Protein AF-A0ABD3AH59-F1 (afdb_monomer_lite)

pLDDT: mean 72.03, std 17.58, range [35.16, 93.38]

Organism: NCBI:txid153742

InterPro domains:
  IPR027443 Isopenicillin N synthase-like superfamily [G3DSA:2.60.120.330] (20-95)

Structure (mmCIF, N/CA/C/O backbone):
data_AF-A0ABD3AH59-F1
#
_entry.id   AF-A0ABD3AH59-F1
#
loop_
_atom_site.group_PDB
_atom_site.id
_atom_site.type_symbol
_atom_site.label_atom_id
_atom_site.label_alt_id
_atom_site.label_comp_id
_atom_site.label_asym_id
_atom_site.label_entity_id
_atom_site.label_seq_id
_atom_site.pdbx_PDB_ins_code
_atom_site.Cartn_x
_atom_site.Cartn_y
_atom_site.Cartn_z
_atom_site.occupancy
_atom_site.B_iso_or_equiv
_atom_site.auth_seq_id
_atom_site.auth_comp_id
_atom_site.auth_asym_id
_atom_site.auth_atom_id
_atom_site.pdbx_PDB_model_num
ATOM 1 N N . MET A 1 1 ? -20.644 37.604 39.296 1.00 38.69 1 MET A N 1
ATOM 2 C CA . MET A 1 1 ? -19.504 36.7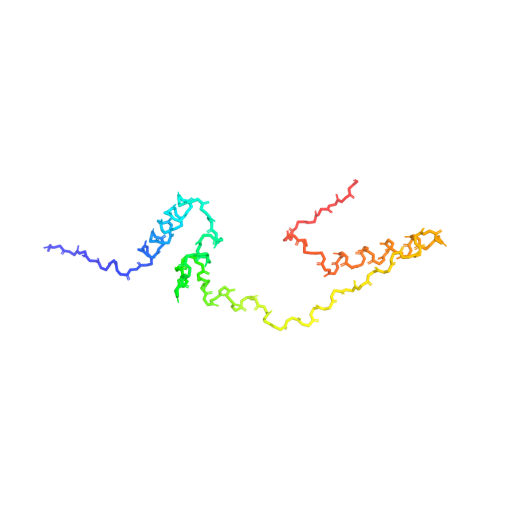09 39.581 1.00 38.69 1 MET A CA 1
ATOM 3 C C . MET A 1 1 ? -20.106 35.322 39.731 1.00 38.69 1 MET A C 1
ATOM 5 O O . MET A 1 1 ? -20.938 35.173 40.606 1.00 38.69 1 MET A O 1
ATOM 9 N N . GLU A 1 2 ? -19.905 34.343 38.858 1.00 36.44 2 GLU A N 1
ATOM 10 C CA . GLU A 1 2 ? -18.876 34.138 37.837 1.00 36.44 2 GLU A CA 1
ATOM 11 C C . GLU A 1 2 ? -19.495 33.495 36.581 1.00 36.44 2 GLU A C 1
ATOM 13 O O . GLU A 1 2 ? -20.439 32.714 36.660 1.00 36.44 2 GLU A O 1
ATOM 18 N N . HIS A 1 3 ? -18.965 33.881 35.421 1.00 42.44 3 HIS A N 1
ATOM 19 C CA . HIS A 1 3 ? -19.129 33.204 34.136 1.00 42.44 3 HIS A CA 1
ATOM 20 C C . HIS A 1 3 ? -18.204 31.985 34.091 1.00 42.44 3 HIS A C 1
ATOM 22 O O . HIS A 1 3 ? -17.056 32.164 34.467 1.00 42.44 3 HIS A O 1
ATOM 28 N N . LEU A 1 4 ? -18.623 30.844 33.529 1.00 39.41 4 LEU A N 1
ATOM 29 C CA . LEU A 1 4 ? -17.765 29.907 32.765 1.00 39.41 4 LEU A CA 1
ATOM 30 C C . LEU A 1 4 ? -18.660 28.798 32.170 1.00 39.41 4 LEU A C 1
ATOM 32 O O . LEU A 1 4 ? -19.183 27.957 32.887 1.00 39.41 4 LEU A O 1
ATOM 36 N N . LEU A 1 5 ? -19.143 28.967 30.938 1.00 41.62 5 LEU A N 1
ATOM 37 C CA . LEU A 1 5 ? -18.499 28.656 29.651 1.00 41.62 5 LEU A CA 1
ATOM 38 C C . LEU A 1 5 ? -18.713 27.198 29.215 1.00 41.62 5 LEU A C 1
ATOM 40 O O . LEU A 1 5 ? -18.194 26.248 29.786 1.00 41.62 5 LEU A O 1
ATOM 44 N N . VAL A 1 6 ? -19.493 27.102 28.139 1.00 49.22 6 VAL A N 1
ATOM 45 C CA . VAL A 1 6 ? -19.492 26.083 27.088 1.00 49.22 6 VAL A CA 1
ATOM 46 C C . VAL A 1 6 ? -18.183 25.289 27.032 1.00 49.22 6 VAL A C 1
ATOM 48 O O . VAL A 1 6 ? -17.148 25.816 26.637 1.00 49.22 6 VAL A O 1
ATOM 51 N N . ALA A 1 7 ? -18.268 23.996 27.329 1.00 43.53 7 ALA A N 1
ATOM 52 C CA . ALA A 1 7 ? -17.275 23.003 26.929 1.00 43.53 7 ALA A CA 1
ATOM 53 C C . ALA A 1 7 ? -17.965 21.808 26.248 1.00 43.53 7 ALA A C 1
ATOM 55 O O . ALA A 1 7 ? -17.637 20.656 26.493 1.00 43.53 7 ALA A O 1
ATOM 56 N N . ASN A 1 8 ? -18.949 22.085 25.387 1.00 45.47 8 ASN A N 1
ATOM 57 C CA . ASN A 1 8 ? -19.465 21.106 24.426 1.00 45.47 8 ASN A CA 1
ATOM 58 C C . ASN A 1 8 ? -18.797 21.373 23.071 1.00 45.47 8 ASN A C 1
ATOM 60 O O . ASN A 1 8 ? -19.430 21.857 22.136 1.00 45.47 8 ASN A O 1
ATOM 64 N N . GLY A 1 9 ? -17.484 21.141 23.0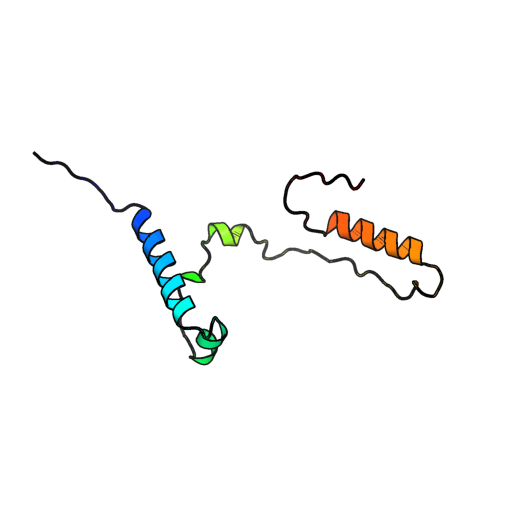18 1.00 49.28 9 GLY A N 1
ATOM 65 C CA . GLY A 1 9 ? -16.632 21.317 21.841 1.00 49.28 9 GLY A CA 1
ATOM 66 C C . GLY A 1 9 ? -15.644 20.149 21.673 1.00 49.28 9 GLY A C 1
ATOM 67 O O . GLY A 1 9 ? -15.526 19.331 22.585 1.00 49.28 9 GLY A O 1
ATOM 68 N N . PRO A 1 10 ? -14.925 20.067 20.537 1.00 45.00 10 PRO A N 1
ATOM 69 C CA . PRO A 1 10 ? -14.369 18.839 19.928 1.00 45.00 10 PRO A CA 1
ATOM 70 C C . PRO A 1 10 ? -13.357 18.034 20.762 1.00 45.00 10 PRO A C 1
ATOM 72 O O . PRO A 1 10 ? -12.991 16.926 20.389 1.00 45.00 10 PRO A O 1
ATOM 75 N N . LEU A 1 11 ? -12.909 18.567 21.898 1.00 46.34 11 LEU A N 1
ATOM 76 C CA . LEU A 1 11 ? -11.782 18.049 22.674 1.00 46.34 11 LEU A CA 1
ATOM 77 C C . LEU A 1 11 ? -12.089 16.763 23.462 1.00 46.34 11 LEU A C 1
ATOM 79 O O . LEU A 1 11 ? -11.162 16.061 23.856 1.00 46.34 11 LEU A O 1
ATOM 83 N N . LEU A 1 12 ? -13.365 16.431 23.699 1.00 47.41 12 LEU A N 1
ATOM 84 C CA . LEU A 1 12 ? -13.741 15.196 24.409 1.00 47.41 12 LEU A CA 1
ATOM 85 C C . LEU A 1 12 ? -13.732 13.959 23.497 1.00 47.41 12 LEU A C 1
ATOM 87 O O . LEU A 1 12 ? -13.421 12.864 23.952 1.00 47.41 12 LEU A O 1
ATOM 91 N N . VAL A 1 13 ? -14.018 14.135 22.204 1.00 50.97 13 VAL A N 1
ATOM 92 C CA . VAL A 1 13 ? -14.123 13.027 21.236 1.00 50.97 13 VAL A CA 1
ATOM 93 C C . VAL A 1 13 ? -12.751 12.418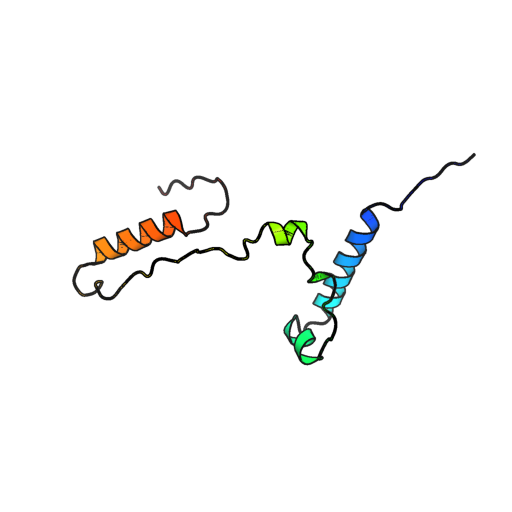 20.929 1.00 50.97 13 VAL A C 1
ATOM 95 O O . VAL A 1 13 ? -12.624 11.213 20.716 1.00 50.97 13 VAL A O 1
ATOM 98 N N . GLU A 1 14 ? -11.706 13.243 20.947 1.00 55.75 14 GLU A N 1
ATOM 99 C CA . GLU A 1 14 ? -10.343 12.832 20.607 1.00 55.75 14 GLU A CA 1
ATOM 100 C C . GLU A 1 14 ? -9.683 12.008 21.729 1.00 55.75 14 GLU A C 1
ATOM 102 O O . GLU A 1 14 ? -8.947 11.055 21.460 1.00 55.75 14 GLU A O 1
ATOM 107 N N . ASN A 1 15 ? -10.028 12.302 22.989 1.00 60.19 15 ASN A N 1
ATOM 108 C CA . ASN A 1 15 ? -9.537 11.573 24.161 1.00 60.19 15 ASN A CA 1
ATOM 109 C C . ASN A 1 15 ? -10.137 10.156 24.265 1.00 60.19 15 ASN A C 1
ATOM 111 O O . ASN A 1 15 ? -9.436 9.201 24.601 1.00 60.19 15 ASN A O 1
ATOM 115 N N . ASP A 1 16 ? -11.415 10.001 23.910 1.00 72.38 16 ASP A N 1
ATOM 116 C CA . ASP A 1 16 ? -12.098 8.702 23.932 1.00 72.38 16 ASP A CA 1
ATOM 117 C C . ASP A 1 16 ? -11.507 7.733 22.895 1.00 72.38 16 ASP A C 1
ATOM 119 O O . ASP A 1 16 ? -11.266 6.563 23.195 1.00 72.38 16 ASP A O 1
ATOM 123 N N . ARG A 1 17 ? -11.184 8.225 21.690 1.00 78.19 17 ARG A N 1
ATOM 124 C CA . ARG A 1 17 ? -10.591 7.401 20.625 1.00 78.19 17 ARG A CA 1
ATOM 125 C C . ARG A 1 17 ? -9.189 6.906 20.985 1.00 78.19 17 ARG A C 1
ATOM 127 O O . ARG A 1 17 ? -8.880 5.738 20.759 1.00 78.19 17 ARG A O 1
ATOM 134 N N . ALA A 1 18 ? -8.336 7.776 21.528 1.00 81.00 18 ALA A N 1
ATOM 135 C CA . ALA A 1 18 ? -6.976 7.404 21.920 1.00 81.00 18 ALA A CA 1
ATOM 136 C C . ALA A 1 18 ? -6.976 6.331 23.022 1.00 81.00 18 ALA A C 1
ATOM 138 O O . ALA A 1 18 ? -6.192 5.380 22.971 1.00 81.00 18 ALA A O 1
ATOM 139 N N . LYS A 1 19 ? -7.899 6.451 23.982 1.00 83.19 19 LYS A N 1
ATOM 140 C CA . LYS A 1 19 ? -8.096 5.463 25.042 1.00 83.19 19 LYS A CA 1
ATOM 141 C C . LYS A 1 19 ? -8.567 4.111 24.494 1.00 83.19 19 LYS A C 1
ATOM 143 O O . LYS A 1 19 ? -7.956 3.099 24.825 1.00 83.19 19 LYS A O 1
ATOM 148 N N . GLU A 1 20 ? -9.580 4.096 23.623 1.00 79.12 20 GLU A N 1
ATOM 149 C CA . GLU A 1 20 ? -10.064 2.866 22.970 1.00 79.12 20 GLU A CA 1
ATOM 150 C C . GLU A 1 20 ? -8.945 2.150 22.190 1.00 79.12 20 GLU A C 1
ATOM 152 O O . GLU A 1 20 ? -8.815 0.928 22.270 1.00 79.12 20 GLU A O 1
ATOM 157 N N . ILE A 1 21 ? -8.098 2.904 21.474 1.00 80.06 21 ILE A N 1
ATOM 158 C CA . ILE A 1 21 ? -6.945 2.347 20.749 1.00 80.06 21 ILE A CA 1
ATOM 159 C C . ILE A 1 21 ? -5.958 1.694 21.717 1.00 80.06 21 ILE A C 1
ATOM 161 O O . ILE A 1 21 ? -5.495 0.584 21.454 1.00 80.06 21 ILE A O 1
ATOM 165 N N . ASN A 1 22 ? -5.629 2.362 22.824 1.00 81.69 22 ASN A N 1
ATOM 166 C CA . ASN A 1 22 ? -4.675 1.824 23.787 1.00 81.69 22 ASN A CA 1
ATOM 167 C C . ASN A 1 22 ? -5.202 0.543 24.453 1.00 81.69 22 ASN A C 1
ATOM 169 O O . ASN A 1 22 ? -4.506 -0.470 24.458 1.00 81.69 22 ASN A O 1
ATOM 173 N N . GLU A 1 23 ? -6.453 0.554 24.924 1.00 81.50 23 GLU A N 1
ATOM 174 C CA . GLU A 1 23 ? -7.110 -0.627 25.503 1.00 81.50 23 GLU A CA 1
ATOM 175 C C . GLU A 1 23 ? -7.131 -1.795 24.511 1.00 81.50 23 GLU A C 1
ATOM 177 O O . GLU A 1 23 ? -6.846 -2.936 24.875 1.00 81.50 23 GLU A O 1
ATOM 182 N N . PHE A 1 24 ? -7.401 -1.517 23.233 1.00 78.44 24 PHE A N 1
ATOM 183 C CA . PHE A 1 24 ? -7.363 -2.535 22.197 1.00 78.44 24 PHE A CA 1
ATOM 184 C C . PHE A 1 24 ? -5.958 -3.106 21.967 1.00 78.44 24 PHE A C 1
ATOM 186 O O . PHE A 1 24 ? -5.799 -4.327 21.913 1.00 78.44 24 PHE A O 1
ATOM 193 N N . LEU A 1 25 ? -4.936 -2.259 21.828 1.00 76.12 25 LEU A N 1
ATOM 194 C CA . LEU A 1 25 ? -3.554 -2.711 21.629 1.00 76.12 25 LEU A CA 1
ATOM 195 C C . LEU A 1 25 ? -3.075 -3.581 22.801 1.00 76.12 25 LEU A C 1
ATOM 197 O O . LEU A 1 25 ? -2.396 -4.588 22.585 1.00 76.12 25 LEU A O 1
ATOM 201 N N . GLU A 1 26 ? -3.494 -3.249 24.023 1.00 81.06 26 GLU A N 1
ATOM 202 C CA . GLU A 1 26 ? -3.207 -4.023 25.232 1.00 81.06 26 GLU A CA 1
ATOM 203 C C . GLU A 1 26 ? -3.862 -5.408 25.249 1.00 81.06 26 GLU A C 1
ATOM 205 O O . GLU A 1 26 ? -3.321 -6.313 25.889 1.00 81.06 26 GLU A O 1
ATOM 210 N N . THR A 1 27 ? -4.973 -5.622 24.527 1.00 77.88 27 THR A N 1
ATOM 211 C CA . THR A 1 27 ? -5.601 -6.952 24.463 1.00 77.88 27 THR A CA 1
ATOM 212 C C . THR A 1 27 ? -4.676 -7.992 23.829 1.00 77.88 27 THR A C 1
ATOM 214 O O . THR A 1 27 ? -4.698 -9.145 24.257 1.00 77.88 27 THR A O 1
ATOM 217 N N . LYS A 1 28 ? -3.825 -7.589 22.864 1.00 74.62 28 LYS A N 1
ATOM 218 C CA . LYS A 1 28 ? -2.837 -8.381 22.086 1.00 74.62 28 LYS A CA 1
ATOM 219 C C . LYS A 1 28 ? -3.295 -9.261 20.902 1.00 74.62 28 LYS A C 1
ATOM 221 O O . LYS A 1 28 ? -2.444 -9.480 20.042 1.00 74.62 28 LYS A O 1
ATOM 226 N N . PRO A 1 29 ? -4.536 -9.773 20.745 1.00 78.19 29 PRO A N 1
ATOM 227 C CA . PRO A 1 29 ? -4.881 -10.637 19.614 1.00 78.19 29 PRO A CA 1
ATOM 228 C C . PRO A 1 29 ? -5.120 -9.863 18.308 1.00 78.19 29 PRO A C 1
ATOM 230 O O . PRO A 1 29 ? -5.332 -10.480 17.262 1.00 78.19 29 PRO A O 1
ATOM 233 N N . GLY A 1 30 ? -5.089 -8.525 18.345 1.00 80.81 30 GLY A N 1
ATOM 234 C CA . GLY A 1 30 ? -5.270 -7.680 17.169 1.00 80.81 30 GLY A CA 1
ATOM 235 C C . GLY A 1 30 ? -6.631 -7.887 16.496 1.00 80.81 30 GLY A C 1
ATOM 236 O O . GLY A 1 30 ? -7.583 -8.376 17.105 1.00 80.81 30 GLY A O 1
ATOM 237 N N . VAL A 1 31 ? -6.744 -7.496 15.220 1.00 87.06 31 VAL A N 1
ATOM 238 C CA . VAL A 1 31 ? -8.022 -7.541 14.477 1.00 87.06 31 VAL A CA 1
ATOM 239 C C . VAL A 1 31 ? -8.566 -8.968 14.374 1.00 87.06 31 VAL A C 1
ATOM 241 O O . VAL A 1 31 ? -9.775 -9.172 14.439 1.00 87.06 31 VAL A O 1
ATOM 244 N N . LYS A 1 32 ? -7.687 -9.975 14.292 1.00 86.94 32 LYS A N 1
ATOM 245 C CA . LYS A 1 32 ? -8.090 -11.386 14.269 1.00 86.94 32 LYS A CA 1
ATOM 246 C C . LYS A 1 32 ? -8.869 -11.780 15.531 1.00 86.94 32 LYS A C 1
ATOM 248 O O . LYS A 1 32 ? -9.877 -12.464 15.417 1.00 86.94 32 LYS A O 1
ATOM 253 N N . GLY A 1 33 ? -8.468 -11.293 16.709 1.00 87.12 33 GLY A N 1
ATOM 254 C CA . GLY A 1 33 ? -9.205 -11.538 17.955 1.00 87.12 33 GLY A CA 1
ATOM 255 C C . GLY A 1 33 ? -10.615 -10.948 17.965 1.00 87.12 33 GLY A C 1
ATOM 256 O O . GLY A 1 33 ? -11.535 -11.557 18.509 1.00 87.12 33 GLY A O 1
ATOM 257 N N . LEU A 1 34 ? -10.817 -9.794 17.323 1.00 85.88 34 LEU A N 1
ATOM 258 C CA . LEU A 1 34 ? -12.155 -9.214 17.166 1.00 85.88 34 LEU A CA 1
ATOM 259 C C . LEU A 1 34 ? -13.044 -10.096 16.289 1.00 85.88 34 LEU A C 1
ATOM 261 O O . LEU A 1 34 ? -14.202 -10.328 16.618 1.00 85.88 34 LEU A O 1
ATOM 265 N N . VAL A 1 35 ? -12.494 -10.618 15.194 1.00 88.06 35 VAL A N 1
ATOM 266 C CA . VAL A 1 35 ? -13.231 -11.504 14.285 1.00 88.06 35 VAL A CA 1
ATOM 267 C C . VAL A 1 35 ? -13.586 -12.818 14.982 1.00 88.06 35 VAL A C 1
ATOM 26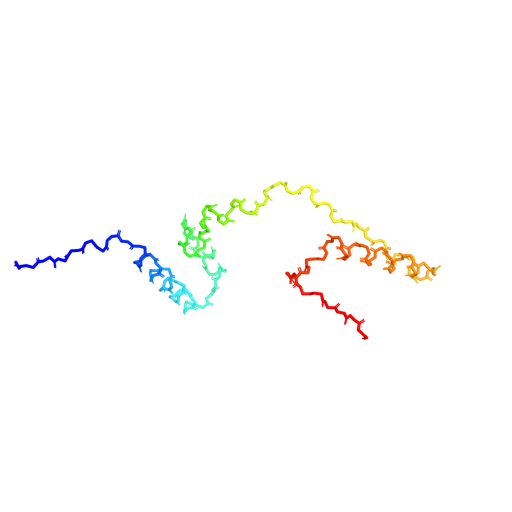9 O O . VAL A 1 35 ? -14.748 -13.220 14.976 1.00 88.06 35 VAL A O 1
ATOM 272 N N . ASP A 1 36 ? -12.614 -13.448 15.644 1.00 89.50 36 ASP A N 1
ATOM 273 C CA . ASP A 1 36 ? -12.782 -14.750 16.301 1.00 89.50 36 ASP A CA 1
ATOM 274 C C . ASP A 1 36 ? -13.799 -14.705 17.463 1.00 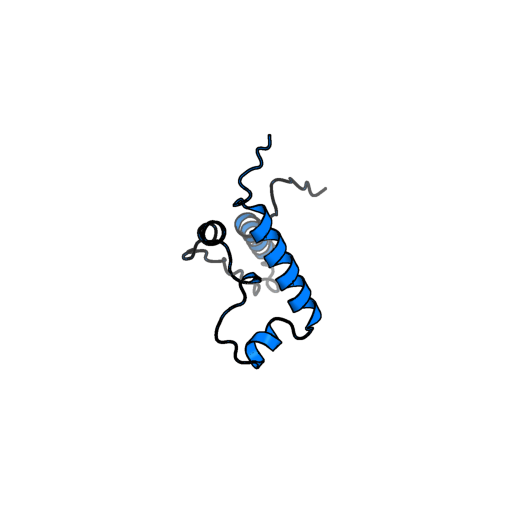89.50 36 ASP A C 1
ATOM 276 O O . ASP A 1 36 ? -14.438 -15.710 17.767 1.00 89.50 36 ASP A O 1
ATOM 280 N N . THR A 1 37 ? -13.983 -13.543 18.103 1.00 86.69 37 THR A N 1
ATOM 281 C CA . THR A 1 37 ? -14.967 -13.346 19.190 1.00 86.69 37 THR A CA 1
ATOM 282 C C . THR A 1 37 ? -16.393 -13.093 18.695 1.00 86.69 37 THR A C 1
ATOM 284 O O . THR A 1 37 ? -17.319 -13.053 19.505 1.00 86.69 37 THR A O 1
ATOM 287 N N . GLY A 1 38 ? -16.597 -12.951 17.380 1.00 88.44 38 GLY A N 1
ATOM 288 C CA . GLY A 1 38 ? -17.923 -12.792 16.786 1.00 88.44 38 GLY A CA 1
ATOM 289 C C . GLY A 1 38 ? -18.568 -11.436 17.075 1.00 88.44 38 GLY A C 1
ATOM 290 O O . GLY A 1 38 ? -19.780 -11.369 17.290 1.00 88.44 38 GLY A O 1
ATOM 291 N N . ILE A 1 39 ? -17.779 -10.353 17.110 1.00 86.44 39 ILE A N 1
ATOM 292 C CA . ILE A 1 39 ? -18.318 -9.010 17.356 1.00 86.44 39 ILE A CA 1
ATOM 293 C C . ILE A 1 39 ? -19.422 -8.658 16.347 1.00 86.44 39 ILE A C 1
ATOM 295 O O . ILE A 1 39 ? -19.281 -8.829 15.140 1.00 86.44 39 ILE A O 1
ATOM 299 N N . VAL A 1 40 ? -20.535 -8.123 16.849 1.00 88.50 40 VAL A N 1
ATOM 300 C CA . VAL A 1 40 ? -21.676 -7.686 16.018 1.00 88.50 40 VAL A CA 1
ATOM 301 C C . VAL A 1 40 ? -21.644 -6.188 15.705 1.00 88.50 40 VAL A C 1
ATOM 303 O O . VAL A 1 40 ? -22.430 -5.699 14.896 1.00 88.50 40 VAL A O 1
ATOM 306 N N . LYS A 1 41 ? -20.750 -5.441 16.364 1.00 85.69 41 LYS A N 1
ATOM 307 C CA . LYS A 1 41 ? -20.545 -4.001 16.176 1.00 85.69 41 LYS A CA 1
ATOM 308 C C . LYS A 1 41 ? -19.057 -3.708 16.048 1.00 85.69 41 LYS A C 1
ATOM 310 O O . LYS A 1 41 ? -18.272 -4.158 16.878 1.00 85.69 41 LYS A O 1
ATOM 315 N N . ILE A 1 42 ? -18.700 -2.926 15.033 1.00 84.00 42 ILE A N 1
ATOM 316 C CA . ILE A 1 42 ? -17.328 -2.475 14.791 1.00 84.00 42 ILE A CA 1
ATOM 317 C C . ILE A 1 42 ? -16.965 -1.406 15.843 1.00 84.00 42 ILE A C 1
ATOM 319 O O . ILE A 1 42 ? -17.731 -0.451 16.001 1.00 84.00 42 ILE A O 1
ATOM 323 N N . PRO A 1 43 ? -15.834 -1.536 16.564 1.00 82.81 43 PRO A N 1
ATOM 324 C CA . PRO A 1 43 ? -15.357 -0.499 17.478 1.00 82.81 43 PRO A CA 1
ATOM 325 C C . PRO A 1 43 ? -15.134 0.838 16.762 1.00 82.81 43 PRO A C 1
ATOM 327 O O . PRO A 1 43 ? -14.652 0.863 15.627 1.00 82.81 43 PRO A O 1
ATOM 330 N N . LYS A 1 44 ? -15.443 1.956 17.431 1.00 80.75 44 LYS A N 1
ATOM 331 C CA . LYS A 1 44 ? -15.421 3.296 16.817 1.00 80.75 44 LYS A CA 1
ATOM 332 C C . LYS A 1 44 ? -14.055 3.664 16.246 1.00 80.75 44 LYS A C 1
ATOM 334 O O . LYS A 1 44 ? -13.995 4.292 15.198 1.00 80.75 44 LYS A O 1
ATOM 339 N N . MET A 1 45 ? -12.970 3.212 16.870 1.00 80.38 45 MET A N 1
ATOM 340 C CA . MET A 1 45 ? -11.604 3.414 16.376 1.00 80.38 45 MET A CA 1
ATOM 341 C C . MET A 1 45 ? -11.331 2.902 14.944 1.00 80.38 45 MET A C 1
ATOM 343 O O . MET A 1 45 ? -10.410 3.410 14.305 1.00 80.38 45 MET A O 1
ATOM 347 N N . TYR A 1 46 ? -12.115 1.943 14.428 1.00 82.88 46 TYR A N 1
ATOM 348 C CA . TYR A 1 46 ? -12.024 1.447 13.042 1.00 82.88 46 TYR A CA 1
ATOM 349 C C . TYR A 1 46 ? -12.947 2.175 12.060 1.00 82.88 46 TYR A C 1
ATOM 351 O O . TYR A 1 46 ? -12.853 1.970 10.846 1.00 82.88 46 TYR A O 1
ATOM 359 N N . ILE A 1 47 ? -13.859 2.998 12.569 1.00 83.25 47 ILE A N 1
ATOM 360 C CA . ILE A 1 47 ? -14.791 3.758 11.749 1.00 83.25 47 ILE A CA 1
ATOM 361 C C . ILE A 1 47 ? -14.063 5.013 11.274 1.00 83.25 47 ILE A C 1
ATOM 363 O O . ILE A 1 47 ? -13.604 5.832 12.068 1.00 83.25 47 ILE A O 1
ATOM 367 N N . HIS A 1 48 ? -13.933 5.133 9.958 1.00 78.06 48 HIS A N 1
ATOM 368 C CA . HIS A 1 48 ? -13.360 6.306 9.315 1.00 78.06 48 HIS A CA 1
ATOM 369 C C . HIS A 1 48 ? -14.414 7.412 9.244 1.00 78.06 48 HIS A C 1
ATOM 371 O O . HIS A 1 48 ? -15.589 7.131 9.000 1.00 78.06 48 HIS A O 1
ATOM 377 N N . GLU A 1 49 ? -14.010 8.666 9.450 1.00 78.81 49 GLU A N 1
ATOM 378 C CA . GLU A 1 49 ? -14.929 9.792 9.282 1.00 78.81 49 GLU A CA 1
ATOM 379 C C . GLU A 1 49 ? -15.343 9.922 7.815 1.00 78.81 49 GLU A C 1
ATOM 381 O O . GLU A 1 49 ? -14.543 9.688 6.907 1.00 78.81 49 GLU A O 1
ATOM 386 N N . GLU A 1 50 ? -16.586 10.325 7.570 1.00 70.31 50 GLU A N 1
ATOM 387 C CA . GLU A 1 50 ? -17.176 10.377 6.227 1.00 70.31 50 GLU A CA 1
ATOM 388 C C . GLU A 1 50 ? -16.353 11.233 5.246 1.00 70.31 50 GLU A C 1
ATOM 390 O O . GLU A 1 50 ? -16.165 10.849 4.093 1.00 70.31 50 GLU A O 1
ATOM 395 N N . ASN A 1 51 ? -15.739 12.317 5.734 1.00 64.75 51 ASN A N 1
ATOM 396 C CA . ASN A 1 51 ? -14.849 13.178 4.950 1.00 64.75 51 ASN A CA 1
ATOM 397 C C . ASN A 1 51 ? -13.562 12.461 4.481 1.00 64.75 51 ASN A C 1
ATOM 399 O O . ASN A 1 51 ? -13.002 12.771 3.432 1.00 64.75 51 ASN A O 1
ATOM 403 N N . THR A 1 52 ? -13.090 11.464 5.237 1.00 63.94 52 THR A N 1
ATOM 404 C CA . THR A 1 52 ? -11.952 10.628 4.821 1.00 63.94 52 THR A CA 1
ATOM 405 C C . THR A 1 52 ? -12.374 9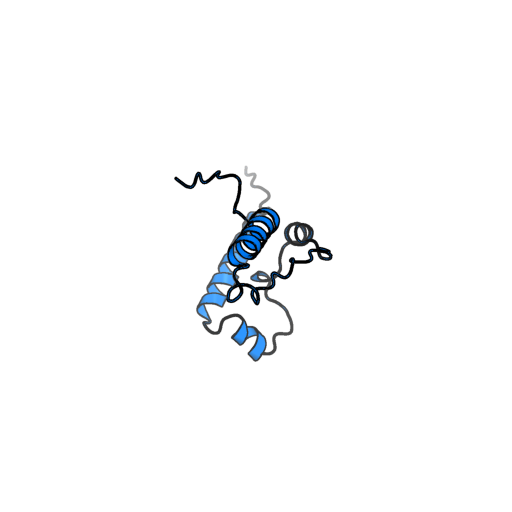.565 3.812 1.00 63.94 52 THR A C 1
ATOM 407 O O . THR A 1 52 ? -11.605 9.242 2.914 1.00 63.94 52 THR A O 1
ATOM 410 N N . LEU A 1 53 ? -13.610 9.064 3.904 1.00 63.69 53 LEU A N 1
ATOM 411 C CA . LEU A 1 53 ? -14.169 8.074 2.981 1.00 63.69 53 LEU A CA 1
ATOM 412 C C . LEU A 1 53 ? -14.470 8.671 1.601 1.00 63.69 53 LEU A C 1
ATOM 414 O O . LEU A 1 53 ? -14.223 8.007 0.599 1.00 63.69 53 LEU A O 1
ATOM 418 N N . SER A 1 54 ? -14.913 9.932 1.527 1.00 63.00 54 SER A N 1
ATOM 419 C CA . SER A 1 54 ? -15.127 10.629 0.248 1.00 63.00 54 SER A CA 1
ATOM 420 C C . SER A 1 54 ? -13.846 10.849 -0.561 1.00 63.00 54 SER A C 1
ATOM 422 O O . SER A 1 54 ? -13.921 11.064 -1.769 1.00 63.00 54 SER A O 1
ATOM 424 N N . ALA A 1 55 ? -12.673 10.787 0.080 1.00 64.69 55 ALA A N 1
ATOM 425 C CA . ALA A 1 55 ? -11.380 10.873 -0.596 1.00 64.69 55 ALA A CA 1
ATOM 426 C C . ALA A 1 55 ? -10.981 9.565 -1.304 1.00 64.69 55 ALA A C 1
ATOM 428 O O . ALA A 1 55 ? -10.086 9.581 -2.149 1.00 64.69 55 ALA A O 1
ATOM 429 N N . TYR A 1 56 ? -11.635 8.441 -0.991 1.00 64.88 56 TYR A N 1
ATOM 430 C CA . TYR A 1 56 ? -11.372 7.163 -1.642 1.00 64.88 56 TYR A CA 1
ATOM 431 C C . TYR A 1 56 ? -12.362 6.953 -2.794 1.00 64.88 56 TYR A C 1
ATOM 433 O O . TYR A 1 56 ? -13.547 6.704 -2.552 1.00 64.88 56 TYR A O 1
ATOM 441 N N . PRO A 1 57 ? -11.917 7.029 -4.061 1.00 65.50 57 PRO A N 1
ATOM 442 C CA . PRO A 1 57 ? -12.793 6.743 -5.185 1.00 65.50 57 PRO A CA 1
ATOM 443 C C . PRO A 1 57 ? -13.218 5.269 -5.133 1.00 65.50 57 PRO A C 1
ATOM 445 O O . PRO A 1 57 ? -12.407 4.367 -5.321 1.00 65.50 57 PRO A O 1
ATOM 448 N N . THR A 1 58 ? -14.508 5.023 -4.898 1.00 64.25 58 THR A N 1
ATOM 449 C CA . THR A 1 58 ? -15.118 3.678 -4.871 1.00 64.25 58 THR A CA 1
ATOM 450 C C . THR A 1 58 ? -15.166 3.022 -6.251 1.00 64.25 58 THR A C 1
ATOM 452 O O . THR A 1 58 ? -15.281 1.807 -6.348 1.00 64.25 58 THR A O 1
ATOM 455 N N . ASN A 1 59 ? -15.035 3.820 -7.314 1.00 61.28 59 ASN A N 1
ATOM 456 C CA . ASN A 1 59 ? -14.979 3.375 -8.701 1.00 61.28 59 ASN A CA 1
ATOM 457 C C . ASN A 1 59 ? -13.781 4.021 -9.384 1.00 61.28 59 ASN A C 1
ATOM 459 O O . ASN A 1 59 ? -13.906 4.995 -10.126 1.00 61.28 59 ASN A O 1
ATOM 463 N N . SER A 1 60 ? -12.597 3.499 -9.107 1.00 63.06 60 SER A N 1
ATOM 464 C CA . SER A 1 60 ? -11.430 3.839 -9.894 1.00 63.06 60 SER A CA 1
ATOM 465 C C . SER A 1 60 ? -11.343 2.789 -11.011 1.00 63.06 60 SER A C 1
ATOM 467 O O . SER A 1 60 ? -11.078 1.617 -10.765 1.00 63.06 60 SER A O 1
ATOM 469 N N . ASN A 1 61 ? -11.621 3.174 -12.266 1.00 67.88 61 ASN A N 1
ATOM 470 C CA . ASN A 1 61 ? -11.362 2.334 -13.457 1.00 67.88 61 ASN A CA 1
ATOM 471 C C . ASN A 1 61 ? -9.845 2.205 -13.708 1.00 67.88 61 ASN A C 1
ATOM 473 O O . ASN A 1 61 ? -9.357 2.292 -14.834 1.00 67.88 61 ASN A O 1
ATOM 477 N N . LEU A 1 62 ? -9.086 2.076 -12.627 1.00 68.81 62 LEU A N 1
ATOM 478 C CA . LEU A 1 62 ? -7.648 2.045 -12.597 1.00 68.81 62 LEU A CA 1
ATOM 479 C C . LEU A 1 62 ? -7.200 0.648 -13.026 1.00 68.81 62 LEU A C 1
ATOM 481 O O . LEU A 1 62 ? -7.157 -0.284 -12.227 1.00 68.81 62 LEU A O 1
ATOM 485 N N . GLN A 1 63 ? -6.902 0.499 -14.314 1.00 75.38 63 GLN A N 1
ATOM 486 C CA . GLN A 1 63 ? -6.332 -0.728 -14.857 1.00 75.38 63 GLN A CA 1
ATOM 487 C C . GLN A 1 63 ? -4.809 -0.656 -14.814 1.00 75.38 63 GLN A C 1
ATOM 489 O O . GLN A 1 63 ? -4.191 0.006 -15.646 1.00 75.38 63 GLN A O 1
ATOM 494 N N . VAL A 1 64 ? -4.211 -1.362 -13.854 1.00 78.94 64 VAL A N 1
ATOM 495 C CA . VAL A 1 64 ? -2.756 -1.540 -13.803 1.00 78.94 64 VAL A CA 1
ATOM 496 C C . VAL A 1 64 ? -2.313 -2.265 -15.082 1.00 78.94 64 VAL A C 1
ATOM 498 O O . VAL A 1 64 ? -2.831 -3.351 -15.361 1.00 78.94 64 VAL A O 1
ATOM 501 N N . PRO A 1 65 ? -1.383 -1.701 -15.873 1.00 79.94 65 PRO A N 1
ATOM 502 C CA . PRO A 1 65 ? -0.948 -2.323 -17.112 1.00 79.94 65 PRO A CA 1
ATOM 503 C C . PRO A 1 65 ? -0.173 -3.613 -16.799 1.00 79.94 65 PRO A C 1
ATOM 505 O O . PRO A 1 65 ? 0.795 -3.567 -16.035 1.00 79.94 65 PRO A O 1
ATOM 508 N N . PRO A 1 66 ? -0.558 -4.769 -17.369 1.00 86.88 66 PRO A N 1
ATOM 509 C CA . PRO A 1 66 ? 0.237 -5.981 -17.244 1.00 86.88 66 PRO A CA 1
ATOM 510 C C . PRO A 1 66 ? 1.542 -5.817 -18.033 1.00 86.88 66 PRO A C 1
ATOM 512 O O . PRO A 1 66 ? 1.527 -5.355 -19.173 1.00 86.88 66 PRO A O 1
ATOM 515 N N . ILE A 1 67 ? 2.664 -6.222 -17.439 1.00 89.81 67 ILE A N 1
ATOM 516 C CA . ILE A 1 67 ? 3.975 -6.235 -18.097 1.00 89.81 67 ILE A CA 1
ATOM 517 C C . ILE A 1 67 ? 4.360 -7.694 -18.320 1.00 89.81 67 ILE A C 1
ATOM 519 O O . ILE A 1 67 ? 4.457 -8.470 -17.367 1.00 89.81 67 ILE A O 1
ATOM 523 N N . ASP A 1 68 ? 4.563 -8.072 -19.578 1.00 89.00 68 ASP A N 1
ATOM 524 C CA . ASP A 1 68 ? 4.979 -9.421 -19.942 1.00 89.00 68 ASP A CA 1
ATOM 525 C C . ASP A 1 68 ? 6.501 -9.556 -19.855 1.00 89.00 68 ASP A C 1
ATOM 527 O O . ASP A 1 68 ? 7.246 -8.879 -20.559 1.00 89.00 68 ASP A O 1
ATOM 531 N N . LEU A 1 69 ? 6.967 -10.450 -18.985 1.00 92.75 69 LEU A N 1
ATOM 532 C CA . LEU A 1 69 ? 8.392 -10.665 -18.736 1.00 92.75 69 LEU A CA 1
ATOM 533 C C . LEU A 1 69 ? 8.987 -11.823 -19.550 1.00 92.75 69 LEU A C 1
ATOM 535 O O . LEU A 1 69 ? 10.184 -12.086 -19.447 1.00 92.75 69 LEU A O 1
ATOM 539 N N . ARG A 1 70 ? 8.187 -12.529 -20.361 1.00 90.75 70 ARG A N 1
ATOM 540 C CA . ARG A 1 70 ? 8.643 -13.718 -21.106 1.00 90.75 70 ARG A CA 1
ATOM 541 C C . ARG A 1 70 ? 9.779 -13.415 -22.090 1.00 90.75 70 ARG A C 1
ATOM 543 O O . ARG A 1 70 ? 10.623 -14.272 -22.322 1.00 90.75 70 ARG A O 1
ATOM 550 N N . GLY A 1 71 ? 9.851 -12.189 -22.606 1.00 85.50 71 GLY A N 1
ATOM 551 C CA . GLY A 1 71 ? 10.893 -11.738 -23.532 1.00 85.50 71 GLY A CA 1
ATOM 552 C C . GLY A 1 71 ? 12.285 -11.518 -22.922 1.00 85.50 71 GLY A C 1
ATOM 553 O O . GLY A 1 71 ? 13.239 -11.250 -23.656 1.00 85.50 71 GLY A O 1
ATOM 554 N N . LEU A 1 72 ? 12.446 -11.636 -21.595 1.00 86.12 72 LEU A N 1
ATOM 555 C CA . LEU A 1 72 ? 13.731 -11.394 -20.920 1.00 86.12 72 LEU A CA 1
ATOM 556 C C . LEU A 1 72 ? 14.844 -12.335 -21.400 1.00 86.12 72 LEU A C 1
ATOM 558 O O . LEU A 1 72 ? 15.987 -11.900 -21.543 1.00 86.12 72 LEU A O 1
ATOM 562 N N . GLU A 1 73 ? 14.510 -13.595 -21.679 1.00 84.81 73 GLU A N 1
ATOM 563 C CA . GLU A 1 73 ? 15.461 -14.602 -22.171 1.00 84.81 73 GLU A CA 1
ATOM 564 C C . GLU A 1 73 ? 15.699 -14.500 -23.687 1.00 84.81 73 GLU A C 1
ATOM 566 O O . GLU A 1 73 ? 16.701 -14.998 -24.195 1.00 84.81 73 GLU A O 1
ATOM 571 N N . CYS A 1 74 ? 14.813 -13.811 -24.412 1.00 83.75 74 CYS A N 1
ATOM 572 C CA . CYS A 1 74 ? 14.843 -13.688 -25.872 1.00 83.75 74 CYS A CA 1
ATOM 573 C C . CYS A 1 74 ? 15.445 -12.362 -26.371 1.00 83.75 74 CYS A C 1
ATOM 575 O O . CYS A 1 74 ? 15.387 -12.071 -27.563 1.00 83.75 74 CYS A O 1
ATOM 577 N N . GLY A 1 75 ? 16.045 -11.562 -25.483 1.00 85.56 75 GLY A N 1
ATOM 578 C CA . GLY A 1 75 ? 16.715 -10.306 -25.843 1.00 85.56 75 GLY A CA 1
ATOM 579 C C . GLY A 1 75 ? 15.822 -9.061 -25.816 1.00 85.56 75 GLY A C 1
ATOM 580 O O . GLY A 1 75 ? 16.297 -7.970 -26.119 1.00 85.56 75 GLY A O 1
ATOM 581 N N . GLU A 1 76 ? 14.568 -9.171 -25.372 1.00 91.25 76 GLU A N 1
ATOM 582 C CA . GLU A 1 76 ? 13.610 -8.052 -25.299 1.00 91.25 76 GLU A CA 1
ATOM 583 C C . GLU A 1 76 ? 13.743 -7.237 -24.000 1.00 91.25 76 GLU A C 1
ATOM 585 O O . GLU A 1 76 ? 12.890 -6.418 -23.657 1.00 91.25 76 GLU A O 1
ATOM 590 N N . ARG A 1 77 ? 14.841 -7.432 -23.259 1.00 92.50 77 ARG A N 1
ATOM 591 C CA . ARG A 1 77 ? 15.086 -6.801 -21.955 1.00 92.50 77 ARG A CA 1
ATOM 592 C C . ARG A 1 77 ? 14.940 -5.280 -21.986 1.00 92.50 77 ARG A C 1
ATOM 594 O O . ARG A 1 77 ? 14.443 -4.713 -21.021 1.00 92.50 77 ARG A O 1
ATOM 601 N N . ILE A 1 78 ? 15.376 -4.626 -23.063 1.00 92.94 78 ILE A N 1
ATOM 602 C CA . ILE A 1 78 ? 15.302 -3.163 -23.195 1.00 92.94 78 ILE A CA 1
ATOM 603 C C . ILE A 1 78 ? 13.842 -2.695 -23.222 1.00 92.94 78 ILE A C 1
ATOM 605 O O . ILE A 1 78 ? 13.483 -1.793 -22.471 1.00 92.94 78 ILE A O 1
ATOM 609 N N . GLU A 1 79 ? 12.998 -3.341 -24.026 1.00 91.75 79 GLU A N 1
ATOM 610 C CA . GLU A 1 79 ? 11.580 -2.985 -24.152 1.00 91.75 79 GLU A CA 1
ATOM 611 C C . GLU A 1 79 ? 10.824 -3.248 -22.844 1.00 91.75 79 GLU A C 1
ATOM 613 O O . GLU A 1 79 ? 10.045 -2.415 -22.384 1.00 91.75 79 GLU A O 1
ATOM 618 N N . ILE A 1 80 ? 11.122 -4.371 -22.187 1.00 93.38 80 ILE A N 1
ATOM 619 C CA . ILE A 1 80 ? 10.531 -4.725 -20.893 1.00 93.38 80 ILE A CA 1
ATOM 620 C C . ILE A 1 80 ? 10.903 -3.696 -19.817 1.00 93.38 80 ILE A C 1
ATOM 622 O O . ILE A 1 80 ? 10.040 -3.243 -19.066 1.00 93.38 80 ILE A O 1
ATOM 626 N N . VAL A 1 81 ? 12.172 -3.278 -19.753 1.00 92.25 81 VAL A N 1
ATOM 627 C CA . VAL A 1 81 ? 12.620 -2.230 -18.821 1.00 92.25 81 VAL A CA 1
ATOM 628 C C . VAL A 1 81 ? 11.913 -0.903 -19.104 1.00 92.25 81 VAL A C 1
ATOM 630 O O . VAL A 1 81 ? 11.516 -0.216 -18.162 1.00 92.25 81 VAL A O 1
ATOM 633 N N . ASP A 1 82 ? 11.691 -0.553 -20.372 1.00 90.75 82 ASP A N 1
ATOM 634 C CA . ASP A 1 82 ? 10.986 0.681 -20.718 1.00 90.75 82 ASP A CA 1
ATOM 635 C C . ASP A 1 82 ? 9.491 0.631 -20.354 1.00 90.75 82 ASP A C 1
ATOM 637 O O . ASP A 1 82 ? 8.923 1.617 -19.880 1.00 90.75 82 ASP A O 1
ATOM 641 N N . GLN A 1 83 ? 8.840 -0.529 -20.491 1.00 90.62 83 GLN A N 1
ATOM 642 C CA . GLN A 1 83 ? 7.478 -0.742 -19.986 1.00 90.62 83 GLN A CA 1
ATOM 643 C C . GLN A 1 83 ? 7.400 -0.600 -18.460 1.00 90.62 83 GLN A C 1
ATOM 645 O O . GLN A 1 83 ? 6.509 0.090 -17.964 1.00 90.62 83 GLN A O 1
ATOM 650 N N . ILE A 1 84 ? 8.356 -1.173 -17.720 1.00 89.94 84 ILE A N 1
ATOM 651 C CA . ILE A 1 84 ? 8.447 -1.034 -16.256 1.00 89.94 84 ILE A CA 1
ATOM 652 C C . ILE A 1 84 ? 8.618 0.432 -15.856 1.00 89.94 84 ILE A C 1
ATOM 654 O O . ILE A 1 84 ? 7.919 0.901 -14.955 1.00 89.94 84 ILE A O 1
ATOM 658 N N . ARG A 1 85 ? 9.507 1.167 -16.534 1.00 90.00 85 ARG A N 1
ATOM 659 C CA . ARG A 1 85 ? 9.738 2.595 -16.287 1.00 90.00 85 ARG A CA 1
ATOM 660 C C . ARG A 1 85 ? 8.450 3.399 -16.470 1.00 90.00 85 ARG A C 1
ATOM 662 O O . ARG A 1 85 ? 8.026 4.076 -15.540 1.00 90.00 85 ARG A O 1
ATOM 669 N N . ARG A 1 86 ? 7.788 3.263 -17.625 1.00 87.00 86 ARG A N 1
ATOM 670 C CA . ARG A 1 86 ? 6.544 3.990 -17.950 1.00 87.00 86 ARG A CA 1
ATOM 671 C C . ARG A 1 86 ? 5.400 3.653 -16.992 1.00 87.00 86 ARG A C 1
ATOM 673 O O . ARG A 1 86 ? 4.676 4.545 -16.548 1.00 87.00 86 ARG A O 1
ATOM 680 N N . ALA A 1 87 ? 5.250 2.374 -16.643 1.00 85.81 87 ALA A N 1
ATOM 681 C CA . ALA A 1 87 ? 4.266 1.948 -15.657 1.00 85.81 87 ALA A CA 1
ATOM 682 C C . ALA A 1 87 ? 4.568 2.556 -14.282 1.00 85.81 87 ALA A C 1
ATOM 684 O O . ALA A 1 87 ? 3.664 3.083 -13.648 1.00 85.81 87 ALA A O 1
ATOM 685 N N . SER A 1 88 ? 5.830 2.563 -13.852 1.00 86.75 88 SER A N 1
ATOM 686 C CA . SER A 1 88 ? 6.247 3.151 -12.573 1.00 86.75 88 SER A CA 1
ATOM 687 C C . SER A 1 88 ? 6.060 4.669 -12.524 1.00 86.75 88 SER A C 1
ATOM 689 O O . SER A 1 88 ? 5.635 5.184 -11.502 1.00 86.75 88 SER A O 1
ATOM 691 N N . GLU A 1 89 ? 6.309 5.390 -13.618 1.00 82.94 89 GLU A N 1
ATOM 692 C CA . GLU A 1 89 ? 6.053 6.839 -13.707 1.00 82.94 89 GLU A CA 1
ATOM 693 C C . GLU A 1 89 ? 4.558 7.176 -13.594 1.00 82.94 89 GLU A C 1
ATOM 695 O O . GLU A 1 89 ? 4.191 8.205 -13.037 1.00 82.94 89 GLU A O 1
ATOM 700 N N . THR A 1 90 ? 3.695 6.306 -14.123 1.00 81.81 90 THR A N 1
ATOM 701 C CA . THR A 1 90 ? 2.244 6.547 -14.183 1.00 81.81 90 THR A CA 1
ATOM 702 C C . THR A 1 90 ? 1.509 6.032 -12.941 1.00 81.81 90 THR A C 1
ATOM 704 O O . THR A 1 90 ? 0.550 6.648 -12.484 1.00 81.81 90 THR A O 1
ATOM 707 N N . TRP A 1 91 ? 1.938 4.884 -12.412 1.00 80.00 91 TRP A N 1
ATOM 708 C CA . TRP A 1 91 ? 1.255 4.125 -11.356 1.00 80.00 91 TRP A CA 1
ATOM 709 C C . TRP A 1 91 ? 2.032 4.053 -10.048 1.00 80.00 91 TRP A C 1
ATOM 711 O O . TRP A 1 91 ? 1.453 3.738 -9.009 1.00 80.00 91 TRP A O 1
ATOM 721 N N . GLY A 1 92 ? 3.340 4.309 -10.083 1.00 72.00 92 GLY A N 1
ATOM 722 C CA . GLY A 1 92 ? 4.145 4.408 -8.879 1.00 72.00 92 GLY A CA 1
ATOM 723 C C . GLY A 1 92 ? 3.673 5.610 -8.080 1.00 72.00 92 GLY A C 1
ATOM 724 O O . GLY A 1 92 ? 3.868 6.755 -8.480 1.00 72.00 92 GLY A O 1
ATOM 725 N N . ALA A 1 93 ? 3.036 5.353 -6.941 1.00 60.16 93 ALA A N 1
ATOM 726 C CA . ALA A 1 93 ? 2.762 6.390 -5.966 1.00 60.16 93 ALA A CA 1
ATOM 727 C C . ALA A 1 93 ? 4.105 6.874 -5.406 1.00 60.16 93 ALA A C 1
ATOM 729 O O . ALA A 1 93 ? 4.650 6.288 -4.472 1.00 60.16 93 ALA A O 1
ATOM 730 N N . LEU A 1 94 ? 4.661 7.929 -5.998 1.00 48.12 94 LEU A N 1
ATOM 731 C CA . LEU A 1 94 ? 5.700 8.704 -5.344 1.00 48.12 94 LEU A CA 1
ATOM 732 C C . LEU A 1 94 ? 5.013 9.489 -4.220 1.00 48.12 94 LEU A C 1
ATOM 734 O O . LEU A 1 94 ? 4.094 10.264 -4.505 1.00 48.12 94 LEU A O 1
ATOM 738 N N . PRO A 1 95 ? 5.387 9.285 -2.944 1.00 42.12 95 PRO A N 1
ATOM 739 C CA . PRO A 1 95 ? 4.917 10.166 -1.892 1.00 42.12 95 PRO A CA 1
ATOM 740 C C . PRO A 1 95 ? 5.371 11.585 -2.244 1.00 42.12 95 PRO A C 1
ATOM 742 O O . PRO A 1 95 ? 6.561 11.799 -2.435 1.00 42.12 95 PRO A O 1
ATOM 745 N N . GLY A 1 96 ? 4.395 12.488 -2.378 1.00 39.59 96 GLY A N 1
ATOM 746 C CA . GLY A 1 96 ? 4.479 13.951 -2.435 1.00 39.59 96 GLY A CA 1
ATOM 747 C C . GLY A 1 96 ? 5.782 14.604 -2.904 1.00 39.59 96 GLY A C 1
ATOM 748 O O . GLY A 1 96 ? 6.790 14.516 -2.222 1.00 39.59 96 GLY A O 1
ATOM 749 N N . ASP A 1 97 ? 5.696 15.370 -3.996 1.00 44.97 97 ASP A N 1
ATOM 750 C CA . ASP A 1 97 ? 6.461 16.605 -4.274 1.00 44.97 97 ASP A CA 1
ATOM 751 C C . ASP A 1 97 ? 7.881 16.724 -3.669 1.00 44.97 97 ASP A C 1
ATOM 753 O O . ASP A 1 97 ? 8.264 17.709 -3.034 1.00 44.97 97 ASP A O 1
ATOM 757 N N . GLN A 1 98 ? 8.689 15.687 -3.846 1.00 43.25 98 GLN A N 1
ATOM 758 C CA . GLN A 1 98 ? 10.117 15.711 -3.576 1.00 43.25 98 GLN A CA 1
ATOM 759 C C . GLN A 1 98 ? 10.776 15.068 -4.788 1.00 43.25 98 GLN A C 1
ATOM 761 O O . GLN A 1 98 ? 10.861 13.847 -4.917 1.00 43.25 98 GLN A O 1
ATOM 766 N N . SER A 1 99 ? 11.191 15.934 -5.710 1.00 38.28 99 SER A N 1
ATOM 767 C CA . SER A 1 99 ? 12.045 15.604 -6.845 1.00 38.28 99 SER A CA 1
ATOM 768 C C . SER A 1 99 ? 13.319 14.926 -6.337 1.00 38.28 99 SER A C 1
ATOM 770 O O . SER A 1 99 ? 14.247 15.597 -5.887 1.00 38.28 99 SER A O 1
ATOM 772 N N . TRP A 1 100 ? 13.387 13.599 -6.402 1.00 47.62 100 TRP A N 1
ATOM 773 C CA . TRP A 1 100 ? 14.633 12.877 -6.180 1.00 47.62 100 TRP A CA 1
ATOM 774 C C . TRP A 1 100 ? 15.406 12.837 -7.502 1.00 47.62 100 TRP A C 1
ATOM 776 O O . TRP A 1 100 ? 15.058 12.124 -8.437 1.00 47.62 100 TRP A O 1
ATOM 786 N N . SER A 1 101 ? 16.470 13.634 -7.598 1.00 35.16 101 SER A N 1
ATOM 787 C CA . SER A 1 101 ? 17.449 13.486 -8.674 1.00 35.16 101 SER A CA 1
ATOM 788 C C . SER A 1 101 ? 18.314 12.267 -8.376 1.00 35.16 101 SER A C 1
ATOM 790 O O . SER A 1 101 ? 19.203 12.337 -7.527 1.00 35.16 101 SER A O 1
ATOM 792 N N . ILE A 1 102 ? 18.071 11.162 -9.077 1.00 44.81 102 ILE A N 1
ATOM 793 C CA . ILE A 1 102 ? 19.041 10.064 -9.181 1.00 44.81 102 ILE A CA 1
ATOM 794 C C . ILE A 1 102 ? 20.310 10.619 -9.842 1.00 44.81 102 ILE A C 1
ATOM 796 O O . ILE A 1 102 ? 20.290 10.956 -11.025 1.00 44.81 102 ILE A O 1
ATOM 800 N N . HIS A 1 103 ? 21.367 10.785 -9.042 1.00 40.81 103 HIS A N 1
ATOM 801 C CA . HIS A 1 103 ? 22.743 10.993 -9.502 1.00 40.81 103 HIS A CA 1
ATOM 802 C C . HIS A 1 103 ? 23.446 9.642 -9.600 1.00 40.81 103 HIS A C 1
ATOM 804 O O . HIS A 1 103 ? 23.203 8.800 -8.703 1.00 40.81 103 HIS A O 1
#

Sequence (103 aa):
MEHLLVANGPLLVENDRAKEINEFLETKPGVKGLVDTGIVKIPKMYIHEENTLSAYPTNSNLQVPPIDLRGLECGERIEIVDQIRRASETWGALPGDQSWSIH

Secondary structure (DSSP, 8-state):
--------STHHHHHHHHHHHHHHHHH-SHHHHHHHTT-SS--GGGPPPHHHHTTS-S-----PPP---GGGTTTTHHHHHHHHHHHHHHH----SS------

Foldseek 3Di:
DDDDDDPPDDVVVVVVLVVVVVVQVVVPPPPVVVVVVPDPDDPPNPDDDPVVVVVDPPDDPDDQDDQDPPCVVVPCVVVSVVVVVVSCVVPVPDPDDDDDPDD

Radius of gyration: 24.6 Å; chains: 1; bounding box: 44×52×66 Å